Protein AF-A0A518HC96-F1 (afdb_monomer_lite)

Radius of gyration: 33.97 Å; chains: 1; bounding box: 65×67×92 Å

Organism: NCBI:txid2527974

pLDDT: mean 82.42, std 18.68, range [44.31, 98.31]

Foldseek 3Di:
DPPDLDDDPAPPVVLQVVCVVVVRNVCSVVVSPPVLRNVLRVLVVCLSVDDPVCNVVSVVVSVVSVVVVVVVVVVVVVVVVVVVVVVVVPDPPPDPPPPPPPPDDDDDDDDDDDDD

Secondary structure (DSS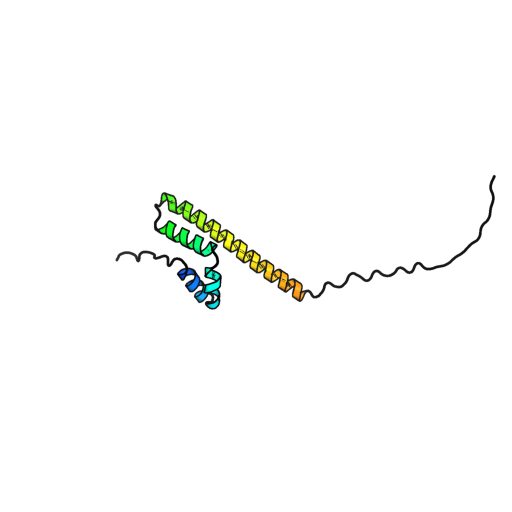P, 8-state):
----------TTHHHHHHHHHTT-GGGHHHHHT-HHHHHHHHHHHHHHHS-HHHHHHHHHHHHHHHHHHHHHHHHHHHHHHHHHHHHHT-S--PPP--------------------

Sequence (116 aa):
MSPDRYHFRGFPEYVDAAAGRVGRPDLAGPARRVEALAALS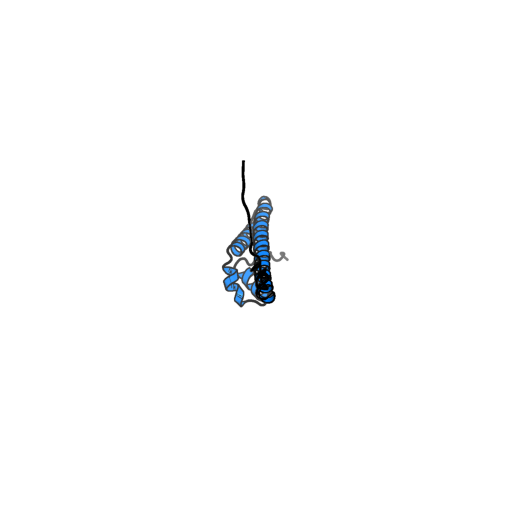NLCSQAIEADPERVASILDRAAEIRDHLRIASEAADGMLSDVFGARDAGPPAGPPKRARSDRRSKAQGPGPIEAP

Structure (mmCIF, N/CA/C/O backbone):
data_AF-A0A518HC96-F1
#
_entry.id   AF-A0A518HC96-F1
#
loop_
_atom_site.group_PDB
_atom_site.id
_atom_site.type_symbol
_atom_site.label_atom_id
_atom_site.label_alt_id
_atom_site.label_comp_id
_atom_site.label_asym_id
_atom_site.label_entity_id
_atom_site.label_seq_id
_atom_site.pdbx_PDB_ins_code
_atom_site.Cartn_x
_atom_site.Cartn_y
_atom_site.Cartn_z
_atom_site.occupancy
_atom_site.B_iso_or_equiv
_atom_site.auth_seq_id
_atom_site.auth_comp_id
_atom_site.auth_asym_id
_atom_site.auth_atom_id
_atom_site.pdbx_PDB_model_num
ATOM 1 N N . MET A 1 1 ? -25.458 -13.273 22.384 1.00 44.31 1 MET A N 1
ATOM 2 C CA . MET A 1 1 ? -24.327 -13.435 21.449 1.00 44.31 1 MET A CA 1
ATOM 3 C C . MET A 1 1 ? -23.789 -12.047 21.190 1.00 44.31 1 MET A C 1
ATOM 5 O O . MET A 1 1 ? -24.470 -11.269 20.537 1.00 44.31 1 MET A O 1
ATOM 9 N N . SER A 1 2 ? -22.664 -11.686 21.802 1.00 47.47 2 SER A N 1
ATOM 10 C CA . SER A 1 2 ? -21.994 -10.436 21.438 1.00 47.47 2 SER A CA 1
ATOM 11 C C . SER A 1 2 ? -21.463 -10.606 20.014 1.00 47.47 2 SER A C 1
ATOM 13 O O . SER A 1 2 ? -20.919 -11.675 19.734 1.00 47.47 2 SER A O 1
ATOM 15 N N . PRO A 1 3 ? -21.656 -9.636 19.106 1.00 52.66 3 PRO A N 1
ATOM 16 C CA . PRO A 1 3 ? -21.041 -9.710 17.789 1.00 52.66 3 PRO A CA 1
ATOM 17 C C . PRO A 1 3 ? -19.529 -9.814 17.984 1.00 52.66 3 PRO A C 1
ATOM 19 O O . PRO A 1 3 ? -18.976 -9.102 18.828 1.00 52.66 3 PRO A O 1
ATOM 22 N N . ASP A 1 4 ? -18.885 -10.728 17.255 1.00 60.12 4 ASP A N 1
ATOM 23 C CA . ASP A 1 4 ? -17.429 -10.847 17.246 1.00 60.12 4 ASP A CA 1
ATOM 24 C C . ASP A 1 4 ? -16.838 -9.456 17.018 1.00 60.12 4 ASP A C 1
ATOM 26 O O . ASP A 1 4 ? -17.049 -8.822 15.980 1.00 60.12 4 ASP A O 1
ATOM 30 N N . ARG A 1 5 ? -16.160 -8.941 18.045 1.00 68.56 5 ARG A N 1
ATOM 31 C CA . ARG A 1 5 ? -15.533 -7.626 17.999 1.00 68.56 5 ARG A CA 1
ATOM 32 C C . ARG A 1 5 ? -14.484 -7.684 16.893 1.00 68.56 5 ARG A C 1
ATOM 34 O O . ARG A 1 5 ? -13.558 -8.489 16.971 1.00 68.56 5 ARG A O 1
ATOM 41 N N . TYR A 1 6 ? -14.657 -6.877 15.848 1.00 71.81 6 TYR A N 1
ATOM 42 C CA . TYR A 1 6 ? -13.708 -6.812 14.740 1.00 71.81 6 TYR A CA 1
ATOM 43 C C . TYR A 1 6 ? -12.293 -6.563 15.280 1.00 71.81 6 TYR A C 1
ATOM 45 O O . TYR A 1 6 ? -12.063 -5.581 15.986 1.00 71.81 6 TYR A O 1
ATOM 53 N N . HIS A 1 7 ? -11.357 -7.460 14.956 1.00 72.38 7 HIS A N 1
ATOM 54 C CA . HIS A 1 7 ? -9.960 -7.357 15.366 1.00 72.38 7 HIS A CA 1
ATOM 55 C C . HIS A 1 7 ? -9.079 -7.098 14.146 1.00 72.38 7 HIS A C 1
ATOM 57 O O . HIS A 1 7 ? -8.802 -7.995 13.341 1.00 72.38 7 HIS A O 1
ATOM 63 N N . PHE A 1 8 ? -8.590 -5.869 14.027 1.00 78.94 8 PHE A N 1
ATOM 64 C CA . PHE A 1 8 ? -7.580 -5.532 13.037 1.00 78.94 8 PHE A CA 1
ATOM 65 C C . PHE A 1 8 ? -6.236 -6.130 13.452 1.00 78.94 8 PHE A C 1
ATOM 67 O O . PHE A 1 8 ? -5.717 -5.834 14.522 1.00 78.94 8 PHE A O 1
ATOM 74 N N . ARG A 1 9 ? -5.680 -7.012 12.613 1.00 78.88 9 ARG A N 1
ATOM 75 C CA . ARG A 1 9 ? -4.441 -7.744 12.932 1.00 78.88 9 ARG A CA 1
ATOM 76 C C . ARG A 1 9 ? -3.210 -6.843 13.061 1.00 78.88 9 ARG A C 1
ATOM 78 O O . ARG A 1 9 ? -2.256 -7.271 13.686 1.00 78.88 9 ARG A O 1
ATOM 85 N N . GLY A 1 10 ? -3.247 -5.629 12.509 1.00 85.69 10 GLY A N 1
ATOM 86 C CA . GLY A 1 10 ? -2.138 -4.686 12.594 1.00 85.69 10 GLY A CA 1
ATOM 87 C C . GLY A 1 10 ? -0.950 -5.046 11.700 1.00 85.69 10 GLY A C 1
ATOM 88 O O . GLY A 1 10 ? -1.061 -5.805 10.731 1.00 85.69 10 GLY A O 1
ATOM 89 N N . PHE A 1 11 ? 0.193 -4.456 12.027 1.00 86.88 11 PHE A N 1
ATOM 90 C CA . PHE A 1 11 ? 1.456 -4.629 11.329 1.00 86.88 11 PHE A CA 1
ATOM 91 C C . PHE A 1 11 ? 2.463 -5.297 12.277 1.00 86.88 11 PHE A C 1
ATOM 93 O O . PHE A 1 11 ? 2.592 -4.827 13.409 1.00 86.88 11 PHE A O 1
ATOM 100 N N . PRO A 1 12 ? 3.241 -6.300 11.818 1.00 89.25 12 PRO A N 1
ATOM 101 C CA . PRO A 1 12 ? 3.418 -6.746 10.427 1.00 89.25 12 PRO A CA 1
ATOM 102 C C . PRO A 1 12 ? 2.467 -7.860 9.945 1.00 89.25 12 PRO A C 1
ATOM 104 O O . PRO A 1 12 ? 2.522 -8.241 8.775 1.00 89.25 12 PRO A O 1
ATOM 107 N N . GLU A 1 13 ? 1.588 -8.386 10.793 1.00 91.94 13 GLU A N 1
ATOM 108 C CA . GLU A 1 13 ? 0.793 -9.599 10.547 1.00 91.94 13 GLU A CA 1
ATOM 109 C C . GLU A 1 13 ? -0.085 -9.499 9.293 1.00 91.94 13 GLU A C 1
ATOM 111 O O . GLU A 1 13 ? -0.293 -10.488 8.580 1.00 91.94 13 GLU A O 1
ATOM 116 N N . TYR A 1 14 ? -0.603 -8.304 8.991 1.00 91.12 14 TYR A N 1
ATOM 117 C CA . TYR A 1 14 ? -1.394 -8.082 7.783 1.00 91.12 14 TYR A CA 1
ATOM 118 C C . TYR A 1 14 ? -0.558 -8.233 6.502 1.00 91.12 14 TYR A C 1
ATOM 120 O O . TYR A 1 14 ? -1.050 -8.789 5.515 1.00 91.12 14 TYR A O 1
ATOM 128 N N . VAL A 1 15 ? 0.705 -7.790 6.523 1.00 93.56 15 VAL A N 1
ATOM 129 C CA . VAL A 1 15 ? 1.645 -7.911 5.394 1.00 93.56 15 VAL A CA 1
ATOM 130 C C . VAL A 1 15 ? 1.996 -9.374 5.150 1.00 93.56 15 VAL A C 1
ATOM 132 O O . VAL A 1 15 ? 1.981 -9.823 4.008 1.00 93.56 15 VAL A O 1
ATOM 135 N N . ASP A 1 16 ? 2.218 -10.144 6.211 1.00 93.81 16 ASP A N 1
ATOM 136 C CA . ASP A 1 16 ? 2.545 -11.570 6.112 1.00 93.81 16 ASP A CA 1
ATOM 137 C C . ASP A 1 16 ? 1.400 -12.380 5.520 1.00 93.81 16 ASP A C 1
ATOM 139 O O . ASP A 1 16 ? 1.582 -13.175 4.594 1.00 93.81 16 ASP A O 1
ATOM 143 N N . ALA A 1 17 ? 0.189 -12.136 6.022 1.00 93.38 17 ALA A N 1
ATOM 144 C CA . ALA A 1 17 ? -1.002 -12.777 5.498 1.00 93.38 17 ALA A CA 1
ATOM 145 C C . ALA A 1 17 ? -1.241 -12.383 4.031 1.00 93.38 17 ALA A C 1
ATOM 147 O O . ALA A 1 17 ? -1.659 -13.223 3.235 1.00 93.38 17 ALA A O 1
ATOM 148 N N . ALA A 1 18 ? -0.973 -11.127 3.655 1.00 93.50 18 ALA A N 1
ATOM 149 C CA . ALA A 1 18 ? -1.073 -10.679 2.269 1.00 93.50 18 ALA A CA 1
ATOM 150 C C . ALA A 1 18 ? -0.044 -11.372 1.366 1.00 93.50 18 ALA A C 1
ATOM 152 O O . ALA A 1 18 ? -0.435 -11.913 0.334 1.00 93.50 18 ALA A O 1
ATOM 153 N N . ALA A 1 19 ? 1.223 -11.433 1.782 1.00 95.38 19 ALA A N 1
ATOM 154 C CA . ALA A 1 19 ? 2.297 -12.116 1.064 1.00 95.38 19 ALA A CA 1
ATOM 155 C C . ALA A 1 19 ? 1.978 -13.604 0.832 1.00 95.38 19 ALA A C 1
ATOM 157 O O . ALA A 1 19 ? 2.155 -14.118 -0.274 1.00 95.38 19 ALA A O 1
ATOM 158 N N . GLY A 1 20 ? 1.428 -14.282 1.846 1.00 95.06 20 GLY A N 1
ATOM 159 C CA . GLY A 1 20 ? 0.946 -15.657 1.720 1.00 95.06 20 GLY A CA 1
ATOM 160 C C . GLY A 1 20 ? -0.202 -15.800 0.715 1.00 95.06 20 GLY A C 1
ATOM 161 O O . GLY A 1 20 ? -0.161 -16.685 -0.136 1.00 95.06 20 GLY A O 1
ATOM 162 N N . ARG A 1 21 ? -1.197 -14.901 0.753 1.00 95.75 21 ARG A N 1
ATOM 163 C CA . ARG A 1 21 ? -2.337 -14.920 -0.185 1.00 95.75 21 ARG A CA 1
ATOM 164 C C . ARG A 1 21 ? -1.926 -14.706 -1.641 1.00 95.75 21 ARG A C 1
ATOM 166 O O . ARG A 1 21 ? -2.535 -15.305 -2.519 1.00 95.75 21 ARG A O 1
ATOM 173 N N . VAL A 1 22 ? -0.911 -13.882 -1.900 1.00 94.81 22 VAL A N 1
ATOM 174 C CA . VAL A 1 22 ? -0.387 -13.661 -3.262 1.00 94.81 22 VAL A CA 1
ATOM 175 C C . VAL A 1 22 ? 0.640 -14.719 -3.688 1.00 94.81 22 VAL A C 1
ATOM 177 O O . VAL A 1 22 ? 1.236 -14.599 -4.754 1.00 94.81 22 VAL A O 1
ATOM 180 N N . GLY A 1 23 ? 0.876 -15.750 -2.866 1.00 96.38 23 GLY A N 1
ATOM 181 C CA . GLY A 1 23 ? 1.804 -16.840 -3.175 1.00 96.38 23 GLY A CA 1
ATOM 182 C C . GLY A 1 23 ? 3.283 -16.445 -3.127 1.00 96.38 23 GLY A C 1
ATOM 183 O O . GLY A 1 23 ? 4.118 -17.154 -3.681 1.00 96.38 23 GLY A O 1
ATOM 184 N N . ARG A 1 24 ? 3.618 -15.324 -2.475 1.00 96.44 24 ARG A N 1
ATOM 185 C CA . ARG A 1 24 ? 4.984 -14.783 -2.364 1.00 96.44 24 ARG A CA 1
ATOM 186 C C . ARG A 1 24 ? 5.395 -14.527 -0.909 1.00 96.44 24 ARG A C 1
ATOM 188 O O . ARG A 1 24 ? 5.749 -13.398 -0.562 1.00 96.44 24 ARG A O 1
ATOM 195 N N . PRO A 1 25 ? 5.347 -15.540 -0.022 1.00 94.75 25 PRO A N 1
ATOM 196 C CA . PRO A 1 25 ? 5.720 -15.368 1.384 1.00 94.75 25 PRO A CA 1
ATOM 197 C C . PRO A 1 25 ? 7.187 -14.934 1.563 1.00 94.75 25 PRO A C 1
ATOM 199 O O . PRO A 1 25 ? 7.509 -14.258 2.536 1.00 94.75 25 PRO A O 1
ATOM 202 N N . ASP A 1 26 ? 8.060 -15.251 0.602 1.00 95.69 26 ASP A N 1
ATOM 203 C CA . ASP A 1 26 ? 9.455 -14.797 0.530 1.00 95.69 26 ASP A CA 1
ATOM 204 C C . ASP A 1 26 ? 9.586 -13.264 0.503 1.00 95.69 26 ASP A C 1
ATOM 206 O O . ASP A 1 26 ? 10.555 -12.704 1.018 1.00 95.69 26 ASP A O 1
ATOM 210 N N . LEU A 1 27 ? 8.582 -12.573 -0.044 1.00 95.38 27 LEU A N 1
ATOM 211 C CA . LEU A 1 27 ? 8.564 -11.117 -0.149 1.00 95.38 27 LEU A CA 1
ATOM 212 C C . LEU A 1 27 ? 8.020 -10.413 1.098 1.00 95.38 27 LEU A C 1
ATOM 214 O O . LEU A 1 27 ? 8.096 -9.185 1.169 1.00 95.38 27 LEU A O 1
ATOM 218 N N . ALA A 1 28 ? 7.527 -11.148 2.100 1.00 94.44 28 ALA A N 1
ATOM 219 C CA . ALA A 1 28 ? 6.998 -10.552 3.324 1.00 94.44 28 ALA A CA 1
ATOM 220 C C . ALA A 1 28 ? 8.053 -9.689 4.037 1.00 94.44 28 ALA A C 1
ATOM 222 O O . ALA A 1 28 ? 7.786 -8.545 4.391 1.00 94.44 28 ALA A O 1
ATOM 223 N N . GLY A 1 29 ? 9.284 -10.194 4.180 1.00 94.62 29 GLY A N 1
ATOM 224 C CA . GLY A 1 29 ? 10.380 -9.467 4.830 1.00 94.62 29 GLY A CA 1
ATOM 225 C C . GLY A 1 29 ? 10.678 -8.107 4.180 1.00 94.62 29 GLY A C 1
ATOM 226 O O . GLY A 1 29 ? 10.673 -7.092 4.877 1.00 94.62 29 GLY A O 1
ATOM 227 N N . PRO A 1 30 ? 10.919 -8.050 2.857 1.00 94.00 30 PRO A N 1
ATOM 228 C CA . PRO A 1 30 ? 11.023 -6.792 2.123 1.00 94.00 30 PRO A CA 1
ATOM 229 C C . PRO A 1 30 ? 9.789 -5.892 2.239 1.00 94.00 30 PRO A C 1
ATOM 231 O O . PRO A 1 30 ? 9.949 -4.706 2.512 1.00 94.00 30 PRO A O 1
ATOM 234 N N . ALA A 1 31 ? 8.577 -6.436 2.097 1.00 93.19 31 ALA A N 1
ATOM 235 C CA . ALA A 1 31 ? 7.344 -5.654 2.171 1.00 93.19 31 ALA A CA 1
ATOM 236 C C . ALA A 1 31 ? 7.144 -4.997 3.548 1.00 93.19 31 ALA A C 1
ATOM 238 O O . ALA A 1 31 ? 6.709 -3.851 3.624 1.00 93.19 31 ALA A O 1
ATOM 239 N N . ARG A 1 32 ? 7.549 -5.657 4.642 1.00 94.12 32 ARG A N 1
ATOM 240 C CA . ARG A 1 32 ? 7.544 -5.063 5.993 1.00 94.12 32 ARG A CA 1
ATOM 241 C C . ARG A 1 32 ? 8.438 -3.821 6.106 1.00 94.12 32 ARG A C 1
ATOM 243 O O . ARG A 1 32 ? 8.232 -2.999 6.986 1.00 94.12 32 ARG A O 1
ATOM 250 N N . ARG A 1 33 ? 9.440 -3.647 5.244 1.00 95.00 33 ARG A N 1
ATOM 251 C CA . ARG A 1 33 ? 10.302 -2.453 5.288 1.00 95.00 33 ARG A CA 1
ATOM 252 C C . ARG A 1 33 ? 9.677 -1.229 4.617 1.00 95.00 33 ARG A C 1
ATOM 254 O O . ARG A 1 33 ? 10.267 -0.157 4.662 1.00 95.00 33 ARG A O 1
ATOM 261 N N . VAL A 1 34 ? 8.504 -1.367 4.001 1.00 94.62 34 VAL A N 1
ATOM 262 C CA . VAL A 1 34 ? 7.787 -0.244 3.396 1.00 94.62 34 VAL A CA 1
ATOM 263 C C . VAL A 1 34 ? 7.087 0.550 4.498 1.00 94.62 34 VAL A C 1
ATOM 265 O O . VAL A 1 34 ? 6.019 0.170 4.974 1.00 94.62 34 VAL A O 1
ATOM 268 N N . GLU A 1 35 ? 7.680 1.678 4.891 1.00 94.94 35 GLU A N 1
ATOM 269 C CA . GLU A 1 35 ? 7.195 2.533 5.987 1.00 94.94 35 GLU A CA 1
ATOM 270 C C . GLU A 1 35 ? 5.736 2.972 5.811 1.00 94.94 35 GLU A C 1
ATOM 272 O O . GLU A 1 35 ? 4.972 3.012 6.774 1.00 94.94 35 GLU A O 1
ATOM 277 N N . ALA A 1 36 ? 5.315 3.228 4.570 1.00 95.38 36 ALA A N 1
ATOM 278 C CA . ALA A 1 36 ? 3.938 3.593 4.255 1.00 95.38 36 ALA A CA 1
ATOM 279 C C . ALA A 1 36 ? 2.918 2.513 4.674 1.00 95.38 36 ALA A C 1
ATOM 281 O O . ALA A 1 36 ? 1.813 2.856 5.088 1.00 95.38 36 ALA A O 1
ATOM 282 N N . LEU A 1 37 ? 3.278 1.221 4.643 1.00 94.88 37 LEU A N 1
ATOM 283 C CA . LEU A 1 37 ? 2.397 0.145 5.120 1.00 94.88 37 LEU A CA 1
ATOM 284 C C . LEU A 1 37 ? 2.267 0.149 6.647 1.00 94.88 37 LEU A C 1
ATOM 286 O O . LEU A 1 37 ? 1.170 -0.054 7.167 1.00 94.88 37 LEU A O 1
ATOM 290 N N . ALA A 1 38 ? 3.359 0.420 7.366 1.00 93.88 38 ALA A N 1
ATOM 291 C CA . ALA A 1 38 ? 3.320 0.574 8.818 1.00 93.88 38 ALA A CA 1
ATOM 292 C C . ALA A 1 38 ? 2.488 1.805 9.222 1.00 93.88 38 ALA A C 1
ATOM 294 O O . ALA A 1 38 ? 1.635 1.715 10.104 1.00 93.88 38 ALA A O 1
ATOM 295 N N . ALA A 1 39 ? 2.664 2.935 8.528 1.00 95.81 39 ALA A N 1
ATOM 296 C CA . ALA A 1 39 ? 1.881 4.149 8.750 1.00 95.81 39 ALA A CA 1
ATOM 297 C C . ALA A 1 39 ? 0.382 3.929 8.488 1.00 95.81 39 ALA A C 1
ATOM 299 O O . ALA A 1 39 ? -0.447 4.311 9.315 1.00 95.81 39 ALA A O 1
ATOM 300 N N . LEU A 1 40 ? 0.034 3.258 7.385 1.00 96.00 40 LEU A N 1
ATOM 301 C CA . LEU A 1 40 ? -1.348 2.905 7.067 1.00 96.00 40 LEU A CA 1
ATOM 302 C C . LEU A 1 40 ? -1.963 2.016 8.154 1.00 96.00 40 LEU A C 1
ATOM 304 O O . LEU A 1 40 ? -3.057 2.299 8.634 1.00 96.00 40 LEU A O 1
ATOM 308 N N . SER A 1 41 ? -1.238 0.984 8.594 1.00 94.75 41 SER A N 1
ATOM 309 C CA . SER A 1 41 ? -1.691 0.116 9.682 1.00 94.75 41 SER A CA 1
ATOM 310 C C . SER A 1 41 ? -1.930 0.896 10.975 1.00 94.75 41 SER A C 1
ATOM 312 O O . SER A 1 41 ? -2.936 0.675 11.644 1.00 94.75 41 SER A O 1
ATOM 314 N N . ASN A 1 42 ? -1.044 1.829 11.325 1.00 94.88 42 ASN A N 1
ATOM 315 C CA . ASN A 1 42 ? -1.206 2.649 12.523 1.00 94.88 42 ASN A CA 1
ATOM 316 C C . ASN A 1 42 ? -2.454 3.538 12.449 1.00 94.88 42 ASN A C 1
ATOM 318 O O . ASN A 1 42 ? -3.168 3.649 13.443 1.00 94.88 42 ASN A O 1
ATOM 322 N N . LEU A 1 43 ? -2.749 4.135 11.290 1.00 96.12 43 LEU A N 1
ATOM 323 C CA . LEU A 1 43 ? -3.977 4.914 11.096 1.00 96.12 43 LEU A CA 1
ATOM 324 C C . LEU A 1 43 ? -5.225 4.032 11.194 1.00 96.12 43 LEU A C 1
ATOM 326 O O . LEU A 1 43 ? -6.195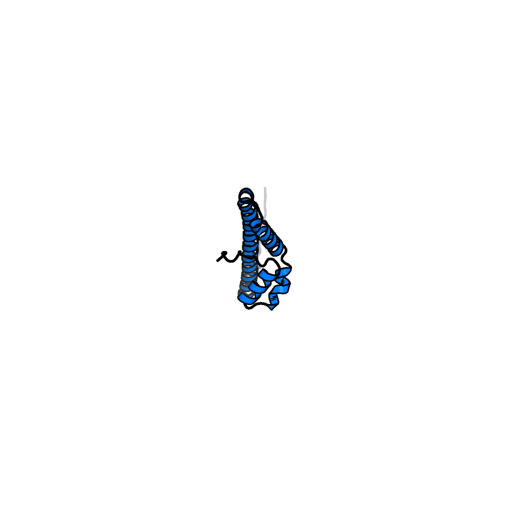 4.425 11.833 1.00 96.12 43 LEU A O 1
ATOM 330 N N . CYS A 1 44 ? -5.198 2.821 10.633 1.00 94.94 44 CYS A N 1
ATOM 331 C CA . CYS A 1 44 ? -6.305 1.876 10.777 1.00 94.94 44 CYS A CA 1
ATOM 332 C C . CYS A 1 44 ? -6.543 1.488 12.244 1.00 94.94 44 CYS A C 1
ATOM 334 O O . CYS A 1 44 ? -7.691 1.473 12.680 1.00 94.94 44 CYS A O 1
ATOM 336 N N . SER A 1 45 ? -5.484 1.237 13.020 1.00 93.06 45 SER A N 1
ATOM 337 C CA . SER A 1 45 ? -5.605 0.994 14.464 1.00 93.06 45 SER A CA 1
ATOM 338 C C . SER A 1 45 ? -6.161 2.213 15.206 1.00 93.06 45 SER A C 1
ATOM 340 O O . SER A 1 45 ? -7.034 2.065 16.054 1.00 93.06 45 SER A O 1
ATOM 342 N N . GLN A 1 46 ? -5.712 3.425 14.862 1.00 93.75 46 GLN A N 1
ATOM 343 C CA . GLN A 1 46 ? -6.243 4.659 15.454 1.00 93.75 46 GLN A CA 1
ATOM 344 C C . GLN A 1 46 ? -7.725 4.857 15.135 1.00 93.75 46 GLN A C 1
ATOM 346 O O . GLN A 1 46 ? -8.477 5.249 16.016 1.00 93.75 46 GLN A O 1
ATOM 351 N N . ALA A 1 47 ? -8.162 4.564 13.909 1.00 95.12 47 ALA A N 1
ATOM 352 C CA . ALA A 1 47 ? -9.558 4.707 13.506 1.00 95.12 47 ALA A CA 1
ATOM 353 C C . ALA A 1 47 ? -10.504 3.782 14.292 1.00 95.12 47 ALA A C 1
ATOM 355 O O . ALA A 1 47 ? -11.654 4.144 14.509 1.00 95.12 47 ALA A O 1
ATOM 356 N N . ILE A 1 48 ? -10.033 2.609 14.727 1.00 93.50 48 ILE A N 1
ATOM 357 C CA . ILE A 1 48 ? -10.834 1.654 15.515 1.00 93.50 48 ILE A CA 1
ATOM 358 C C . ILE A 1 48 ? -11.090 2.166 16.935 1.00 93.50 48 ILE A C 1
ATOM 360 O O . ILE A 1 48 ? -12.166 1.932 17.481 1.00 93.50 48 ILE A O 1
ATOM 364 N N . GLU A 1 49 ? -10.115 2.864 17.516 1.00 91.94 49 GLU A N 1
ATOM 365 C CA . GLU A 1 49 ? -10.169 3.364 18.896 1.00 91.94 49 GLU A CA 1
ATOM 366 C C . GLU A 1 49 ? -10.615 4.836 18.988 1.00 91.94 49 GLU A C 1
ATOM 368 O O . GLU A 1 49 ? -10.782 5.367 20.084 1.00 91.94 49 GLU A O 1
ATOM 373 N N . ALA A 1 50 ? -10.767 5.524 17.855 1.00 92.69 50 ALA A N 1
ATOM 374 C CA . ALA A 1 50 ? -11.095 6.943 17.814 1.00 92.69 50 ALA A CA 1
ATOM 375 C C . ALA A 1 50 ? -12.583 7.223 18.053 1.00 92.69 50 ALA A C 1
ATOM 377 O O . ALA A 1 50 ? -13.464 6.453 17.669 1.00 92.69 50 ALA A O 1
ATOM 378 N N . ASP A 1 51 ? -12.858 8.409 18.600 1.00 94.12 51 ASP A N 1
ATOM 379 C CA . ASP A 1 51 ? -14.212 8.952 18.666 1.00 94.12 51 ASP A CA 1
ATOM 380 C C . ASP A 1 51 ? -14.803 9.119 17.253 1.00 94.12 51 ASP A C 1
ATOM 382 O O . ASP A 1 51 ? -14.069 9.503 16.333 1.00 94.12 51 ASP A O 1
ATOM 386 N N . PRO A 1 52 ? -16.124 8.922 17.061 1.00 93.75 52 PRO A N 1
ATOM 387 C CA . PRO A 1 52 ? -16.763 8.980 15.742 1.00 93.75 52 PRO A CA 1
ATOM 388 C C . PRO A 1 52 ? -16.463 10.253 14.939 1.00 93.75 52 PRO A C 1
ATOM 390 O O . PRO A 1 52 ? -16.304 10.193 13.722 1.00 93.75 52 PRO A O 1
ATOM 393 N N . GLU A 1 53 ? -16.323 11.394 15.615 1.00 95.12 53 GLU A N 1
ATOM 394 C CA . GLU A 1 53 ? -16.008 12.689 14.996 1.00 95.12 53 GLU A CA 1
ATOM 395 C C . GLU A 1 53 ? -14.607 12.731 14.362 1.00 95.12 53 GLU A C 1
ATOM 397 O O . GLU A 1 53 ? -14.353 13.504 13.439 1.00 95.12 53 GLU A O 1
ATOM 402 N N . ARG A 1 54 ? -13.684 11.885 14.834 1.00 95.12 54 ARG A N 1
ATOM 403 C CA . ARG A 1 54 ? -12.292 11.822 14.369 1.00 95.12 54 ARG A CA 1
ATOM 404 C C . ARG A 1 54 ? -12.043 10.701 13.365 1.00 95.12 54 ARG A C 1
ATOM 406 O O . ARG A 1 54 ? -11.068 10.777 12.623 1.00 95.12 54 ARG A O 1
ATOM 413 N N . VAL A 1 55 ? -12.906 9.685 13.311 1.00 97.00 55 VAL A N 1
ATOM 414 C CA . VAL A 1 55 ? -12.734 8.526 12.417 1.00 97.00 55 VAL A CA 1
ATOM 415 C C . VAL A 1 55 ? -12.614 8.961 10.956 1.00 97.00 55 VAL A C 1
ATOM 417 O O . VAL A 1 55 ? -11.717 8.491 10.261 1.00 97.00 55 VAL A O 1
ATOM 420 N N . ALA A 1 56 ? -13.466 9.886 10.503 1.00 96.88 56 ALA A N 1
ATOM 421 C CA . ALA A 1 56 ? -13.469 10.342 9.112 1.00 96.88 56 ALA A CA 1
ATOM 422 C C . ALA A 1 56 ? -12.107 10.918 8.686 1.00 96.88 56 ALA A C 1
ATOM 4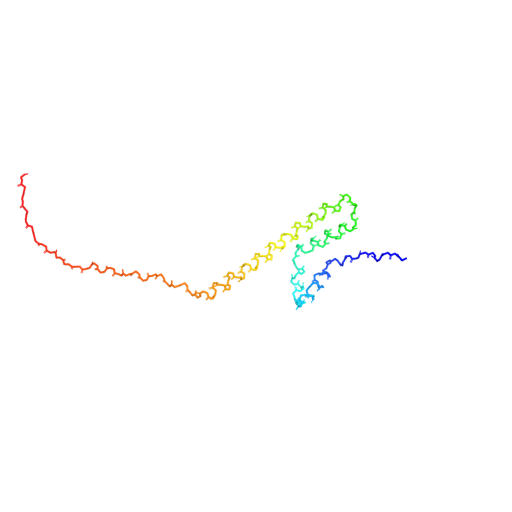24 O O . ALA A 1 56 ? -11.528 10.457 7.708 1.00 96.88 56 ALA A O 1
ATOM 425 N N . SER A 1 57 ? -11.536 11.833 9.476 1.00 97.38 57 SER A N 1
ATOM 426 C CA . SER A 1 57 ? -10.247 12.457 9.141 1.00 97.38 57 SER A CA 1
ATOM 427 C C . SER A 1 57 ? -9.068 11.480 9.199 1.00 97.38 57 SER A C 1
ATOM 429 O O . SER A 1 57 ? -8.130 11.590 8.407 1.00 97.38 57 SER A O 1
ATOM 431 N N . ILE A 1 58 ? -9.110 10.486 10.094 1.00 97.88 58 ILE A N 1
ATOM 432 C CA . ILE A 1 58 ? -8.100 9.418 10.148 1.00 97.88 58 ILE A CA 1
ATOM 433 C C . ILE A 1 58 ? -8.183 8.538 8.894 1.00 97.88 58 ILE A C 1
ATOM 435 O O . ILE A 1 58 ? -7.151 8.191 8.314 1.00 97.88 58 ILE A O 1
ATOM 439 N N . LEU A 1 59 ? -9.398 8.188 8.460 1.00 97.56 59 LEU A N 1
ATOM 440 C CA . LEU A 1 59 ? -9.613 7.385 7.258 1.00 97.56 59 LEU A CA 1
ATOM 441 C C . LEU A 1 59 ? -9.250 8.141 5.977 1.00 97.56 59 LEU A C 1
ATOM 443 O O . LEU A 1 59 ? -8.675 7.527 5.080 1.00 97.56 59 LEU A O 1
ATOM 447 N N . ASP A 1 60 ? -9.491 9.450 5.910 1.00 98.25 60 ASP A N 1
ATOM 448 C CA . ASP A 1 60 ? -9.040 10.284 4.790 1.00 98.25 60 ASP A CA 1
ATOM 449 C C . ASP A 1 60 ? -7.512 10.244 4.673 1.00 98.25 60 ASP A C 1
ATOM 451 O O . ASP A 1 60 ? -6.964 9.962 3.606 1.00 98.25 60 ASP A O 1
ATOM 455 N N . ARG A 1 61 ? -6.798 10.389 5.797 1.00 98.06 61 ARG A N 1
ATOM 456 C CA . ARG A 1 61 ? -5.333 10.291 5.804 1.00 98.06 61 ARG A CA 1
ATOM 457 C C . ARG A 1 61 ? -4.834 8.893 5.426 1.00 98.06 61 ARG A C 1
ATOM 459 O O . ARG A 1 61 ? -3.809 8.759 4.758 1.00 98.06 61 ARG A O 1
ATOM 466 N N . ALA A 1 62 ? -5.546 7.844 5.833 1.00 97.88 62 ALA A N 1
ATOM 467 C CA . ALA A 1 62 ? -5.250 6.475 5.418 1.00 97.88 62 ALA A CA 1
ATOM 468 C C . ALA A 1 62 ? -5.465 6.283 3.903 1.00 97.88 62 ALA A C 1
ATOM 470 O O . ALA A 1 62 ? -4.657 5.623 3.244 1.00 97.88 62 ALA A O 1
ATOM 471 N N . ALA A 1 63 ? -6.513 6.888 3.337 1.00 98.19 63 ALA A N 1
ATOM 472 C CA . ALA A 1 63 ? -6.794 6.855 1.906 1.00 98.19 63 ALA A CA 1
ATOM 473 C C . ALA A 1 63 ? -5.699 7.558 1.091 1.00 98.19 63 ALA A C 1
ATOM 475 O O . ALA A 1 63 ? -5.248 6.999 0.095 1.00 98.19 63 ALA A O 1
ATOM 476 N N . GLU A 1 64 ? -5.187 8.699 1.556 1.00 98.31 64 GLU A N 1
ATOM 477 C CA . GLU A 1 64 ? -4.049 9.379 0.919 1.00 98.31 64 GLU A CA 1
ATOM 478 C C . GLU A 1 64 ? -2.807 8.474 0.837 1.00 98.31 64 GLU A C 1
ATOM 480 O O . GLU A 1 64 ? -2.174 8.365 -0.213 1.00 98.31 64 GLU A O 1
ATOM 485 N N . ILE A 1 65 ? -2.470 7.764 1.923 1.00 98.12 65 ILE A N 1
ATOM 486 C CA . ILE A 1 65 ? -1.336 6.822 1.922 1.00 98.12 65 ILE A CA 1
ATOM 487 C C . ILE A 1 65 ? -1.578 5.674 0.938 1.00 98.12 65 ILE A C 1
ATOM 489 O O . ILE A 1 65 ? -0.666 5.283 0.205 1.00 98.12 65 ILE A O 1
ATOM 493 N N . ARG A 1 66 ? -2.800 5.131 0.900 1.00 97.69 66 ARG A N 1
ATOM 494 C CA . ARG A 1 66 ? -3.174 4.097 -0.072 1.00 97.69 66 ARG A CA 1
ATOM 495 C C . ARG A 1 66 ? -2.992 4.600 -1.505 1.00 97.69 66 ARG A C 1
ATOM 497 O O . ARG A 1 66 ? -2.469 3.861 -2.336 1.00 97.69 66 ARG A O 1
ATOM 504 N N . ASP A 1 67 ? -3.396 5.829 -1.793 1.00 98.19 67 ASP A N 1
ATOM 505 C CA . ASP A 1 67 ? -3.305 6.393 -3.137 1.00 98.19 67 ASP A CA 1
ATOM 506 C C . ASP A 1 67 ? -1.838 6.629 -3.543 1.00 98.19 67 ASP A C 1
ATOM 508 O O . ASP A 1 67 ? -1.455 6.287 -4.661 1.00 98.19 67 ASP A O 1
ATOM 512 N N . HIS A 1 68 ? -0.969 7.062 -2.621 1.00 97.69 68 HIS A N 1
ATOM 513 C CA . HIS A 1 68 ? 0.481 7.103 -2.862 1.00 97.69 68 HIS A CA 1
ATOM 514 C C . HIS A 1 68 ? 1.069 5.721 -3.183 1.00 97.69 68 HIS A C 1
ATOM 516 O O . HIS A 1 68 ? 1.859 5.587 -4.118 1.00 97.69 68 HIS A O 1
ATOM 522 N N . LEU A 1 69 ? 0.680 4.683 -2.434 1.00 96.69 69 LEU A N 1
ATOM 523 C CA . LEU A 1 69 ? 1.125 3.307 -2.684 1.00 96.69 69 LEU A CA 1
ATOM 524 C C . LEU A 1 69 ? 0.658 2.798 -4.051 1.00 96.69 69 LEU A C 1
ATOM 526 O O . LEU A 1 69 ? 1.417 2.125 -4.748 1.00 96.69 69 LEU A O 1
ATOM 530 N N . ARG A 1 70 ? -0.568 3.144 -4.454 1.00 97.88 70 ARG A N 1
ATOM 531 C CA . ARG A 1 70 ? -1.099 2.812 -5.777 1.00 97.88 70 ARG A CA 1
ATOM 532 C C . ARG A 1 70 ? -0.273 3.462 -6.885 1.00 97.88 70 ARG A C 1
ATOM 534 O O . ARG A 1 70 ? 0.160 2.757 -7.790 1.00 97.88 70 ARG A O 1
ATOM 541 N N . ILE A 1 71 ? -0.011 4.766 -6.784 1.00 97.81 71 ILE A N 1
ATOM 542 C CA . ILE A 1 71 ? 0.815 5.494 -7.757 1.00 97.81 71 ILE A CA 1
ATOM 543 C C . ILE A 1 71 ? 2.217 4.874 -7.841 1.00 97.81 71 ILE A C 1
ATOM 545 O O . ILE A 1 71 ? 2.738 4.675 -8.934 1.00 97.81 71 ILE A O 1
ATOM 549 N N . ALA A 1 72 ? 2.819 4.518 -6.701 1.00 97.12 72 ALA A N 1
ATOM 550 C CA . ALA A 1 72 ? 4.134 3.882 -6.669 1.00 97.12 72 ALA A CA 1
ATOM 551 C C . ALA A 1 72 ? 4.140 2.506 -7.361 1.00 97.12 72 ALA A C 1
ATOM 553 O O . ALA A 1 72 ? 5.092 2.190 -8.073 1.00 97.12 72 ALA A O 1
ATOM 554 N N . SER A 1 73 ? 3.082 1.708 -7.182 1.00 95.88 73 SER A N 1
ATOM 555 C CA . SER A 1 73 ? 2.919 0.426 -7.877 1.00 95.88 73 SER A CA 1
ATOM 556 C C . SER A 1 73 ? 2.785 0.618 -9.387 1.00 95.88 73 SER A C 1
ATOM 558 O O . SER A 1 73 ? 3.510 -0.023 -10.140 1.00 95.88 73 SER A O 1
ATOM 560 N N . GLU A 1 74 ? 1.918 1.534 -9.831 1.00 97.81 74 GLU A N 1
ATOM 561 C CA . GLU A 1 74 ? 1.726 1.837 -11.258 1.00 97.81 74 GLU A CA 1
ATOM 562 C C . GLU A 1 74 ? 3.030 2.345 -11.902 1.00 97.81 74 GLU A C 1
ATOM 564 O O . GLU A 1 74 ? 3.385 1.938 -13.008 1.00 97.81 74 GLU A O 1
ATOM 569 N N . ALA A 1 75 ? 3.797 3.175 -11.187 1.00 97.81 75 ALA A N 1
ATOM 570 C CA . ALA A 1 75 ? 5.107 3.631 -11.642 1.00 97.81 75 ALA A CA 1
ATOM 571 C C . ALA A 1 75 ? 6.122 2.480 -11.759 1.00 97.81 75 ALA A C 1
ATOM 573 O O . ALA A 1 75 ? 6.867 2.426 -12.736 1.00 97.81 75 ALA A O 1
ATOM 574 N N . ALA A 1 76 ? 6.150 1.553 -10.795 1.00 97.12 76 ALA A N 1
ATOM 575 C CA . ALA A 1 76 ? 7.032 0.388 -10.843 1.00 97.12 76 ALA A CA 1
ATOM 576 C C . ALA A 1 76 ? 6.716 -0.518 -12.046 1.00 97.12 76 ALA A C 1
ATOM 578 O O . ALA A 1 76 ? 7.634 -0.936 -12.754 1.00 97.12 76 ALA A O 1
ATOM 579 N N . ASP A 1 77 ? 5.433 -0.763 -12.317 1.00 97.19 77 ASP A N 1
ATOM 580 C CA . ASP A 1 77 ? 4.994 -1.547 -13.474 1.00 97.19 77 ASP A CA 1
ATOM 581 C C . ASP A 1 77 ? 5.375 -0.861 -14.795 1.00 97.19 77 ASP A C 1
ATOM 583 O O . ASP A 1 77 ? 5.901 -1.511 -15.703 1.00 97.19 77 ASP A O 1
ATOM 587 N N . GLY A 1 78 ? 5.195 0.462 -14.884 1.00 97.69 78 GLY A N 1
ATOM 588 C CA . GLY A 1 78 ? 5.622 1.260 -16.036 1.00 97.69 78 GLY A CA 1
ATOM 589 C C . GLY A 1 78 ? 7.130 1.170 -16.292 1.00 97.69 78 GLY A C 1
ATOM 590 O O . GLY A 1 78 ? 7.546 0.878 -17.411 1.00 97.69 78 GLY A O 1
ATOM 591 N N . MET A 1 79 ? 7.953 1.316 -15.246 1.00 96.69 79 MET A N 1
ATOM 592 C CA . MET A 1 79 ? 9.414 1.185 -15.354 1.00 96.69 79 MET A CA 1
ATOM 593 C C . MET A 1 79 ? 9.836 -0.191 -15.878 1.00 96.69 79 MET A C 1
ATOM 595 O O . MET A 1 79 ? 10.728 -0.288 -16.722 1.00 96.69 79 MET A O 1
ATOM 599 N N . LEU A 1 80 ? 9.208 -1.264 -15.388 1.00 95.50 80 LEU A N 1
ATOM 600 C CA . LEU A 1 80 ? 9.497 -2.619 -15.857 1.00 95.50 80 LEU A CA 1
ATOM 601 C C . LEU A 1 80 ? 9.082 -2.796 -17.321 1.00 95.50 80 LEU A C 1
ATOM 603 O O . LEU A 1 80 ? 9.869 -3.311 -18.114 1.00 95.50 80 LEU A O 1
ATOM 607 N N . SER A 1 81 ? 7.886 -2.331 -17.689 1.00 95.00 81 SER A N 1
ATOM 608 C CA . SER A 1 81 ? 7.378 -2.389 -19.063 1.00 95.00 81 SER A CA 1
ATOM 609 C C . SER A 1 81 ? 8.295 -1.662 -20.051 1.00 95.00 81 SER A C 1
ATOM 611 O O . SER A 1 81 ? 8.630 -2.223 -21.095 1.00 95.00 81 SER A O 1
ATOM 613 N N . ASP A 1 82 ? 8.754 -0.455 -19.715 1.00 93.75 82 ASP A N 1
ATOM 614 C CA . ASP A 1 82 ? 9.654 0.333 -20.563 1.00 93.75 82 ASP A CA 1
ATOM 615 C C . ASP A 1 82 ? 10.992 -0.382 -20.791 1.00 93.75 82 ASP A C 1
ATOM 617 O O . ASP A 1 82 ? 11.487 -0.457 -21.919 1.00 93.75 82 ASP A O 1
ATOM 621 N N . VAL A 1 83 ? 11.568 -0.963 -19.731 1.00 94.06 83 VAL A N 1
ATOM 622 C CA . VAL A 1 83 ? 12.829 -1.711 -19.821 1.00 94.06 83 VAL A CA 1
ATOM 623 C C . VAL A 1 83 ? 12.664 -2.984 -20.652 1.00 94.06 83 VAL A C 1
ATOM 625 O O . VAL A 1 83 ? 13.544 -3.286 -21.459 1.00 94.06 83 VAL A O 1
ATOM 628 N N . PHE A 1 84 ? 11.559 -3.722 -20.497 1.00 89.25 84 PHE A N 1
ATOM 629 C CA . PHE A 1 84 ? 11.283 -4.900 -21.326 1.00 89.25 84 PHE A CA 1
ATOM 630 C C . PHE A 1 84 ? 11.092 -4.519 -22.798 1.00 89.25 84 PHE A C 1
ATOM 632 O O . PHE A 1 84 ? 11.761 -5.088 -23.660 1.00 89.25 84 PHE A O 1
ATOM 639 N N . GLY A 1 85 ? 10.287 -3.492 -23.081 1.00 88.75 85 GLY A N 1
ATOM 640 C CA . GLY A 1 85 ? 10.061 -3.007 -24.442 1.00 88.75 85 GLY A CA 1
ATOM 641 C C . GLY A 1 85 ? 11.344 -2.536 -25.132 1.00 88.75 85 GLY A C 1
ATOM 642 O O . GLY A 1 85 ? 11.586 -2.876 -26.290 1.00 88.75 85 GLY A O 1
ATOM 643 N N . ALA A 1 86 ? 12.219 -1.818 -24.420 1.00 86.88 86 ALA A N 1
ATOM 644 C CA . ALA A 1 86 ? 13.515 -1.393 -24.950 1.00 86.88 86 ALA A CA 1
ATOM 645 C C . ALA A 1 86 ? 14.455 -2.574 -25.250 1.00 86.88 86 ALA A C 1
ATOM 647 O O . ALA A 1 86 ? 15.253 -2.511 -26.186 1.00 86.88 86 ALA A O 1
ATOM 648 N N . ARG A 1 87 ? 14.366 -3.656 -24.468 1.00 79.50 87 ARG A N 1
ATOM 649 C CA . ARG A 1 87 ? 15.165 -4.869 -24.674 1.00 79.50 87 ARG A CA 1
ATOM 650 C C . ARG A 1 87 ? 14.742 -5.618 -25.939 1.00 79.50 87 ARG A C 1
ATOM 652 O O . ARG A 1 87 ? 15.607 -6.092 -26.674 1.00 79.50 87 ARG A O 1
ATOM 659 N N . ASP A 1 88 ? 13.438 -5.671 -26.195 1.00 73.12 88 ASP A N 1
ATOM 660 C CA . ASP A 1 88 ? 12.849 -6.383 -27.334 1.00 73.12 88 ASP A CA 1
ATOM 661 C C . ASP A 1 88 ? 12.925 -5.586 -28.645 1.00 73.12 88 ASP A C 1
ATOM 663 O O . ASP A 1 88 ? 12.993 -6.173 -29.725 1.00 73.12 88 ASP A O 1
ATOM 667 N N . ALA A 1 89 ? 12.989 -4.253 -28.571 1.00 71.81 89 ALA A N 1
ATOM 668 C CA . ALA A 1 89 ? 13.135 -3.383 -29.741 1.00 71.81 89 ALA A CA 1
ATOM 669 C C . ALA A 1 89 ? 14.483 -3.546 -30.479 1.00 71.81 89 ALA A C 1
ATOM 671 O O . ALA A 1 89 ? 14.630 -3.065 -31.606 1.00 71.81 89 ALA A O 1
ATOM 672 N N . GLY A 1 90 ? 15.462 -4.235 -29.876 1.00 61.09 90 GLY A N 1
ATOM 673 C CA . GLY A 1 90 ? 16.819 -4.352 -30.407 1.00 61.09 90 GLY A CA 1
ATOM 674 C C . GLY A 1 90 ? 17.566 -3.008 -30.416 1.00 61.09 90 GLY A C 1
ATOM 675 O O . GLY A 1 90 ? 17.001 -1.965 -30.081 1.00 61.09 90 GLY A O 1
ATOM 676 N N . PRO A 1 91 ? 18.869 -2.989 -30.760 1.00 63.53 91 PRO A N 1
ATOM 677 C CA . PRO A 1 91 ? 19.599 -1.733 -30.872 1.00 63.53 91 PRO A CA 1
ATOM 678 C C . PRO A 1 91 ? 18.904 -0.831 -31.902 1.00 63.53 91 PRO A C 1
ATOM 680 O O . PRO A 1 91 ? 18.472 -1.339 -32.942 1.00 63.53 91 PRO A O 1
ATOM 683 N N . PRO A 1 92 ? 18.812 0.492 -31.653 1.00 60.56 92 PRO A N 1
ATOM 684 C CA . PRO A 1 92 ? 18.222 1.404 -32.619 1.00 60.56 92 PRO A CA 1
ATOM 685 C C . PRO A 1 92 ? 18.912 1.185 -33.962 1.00 60.56 92 PRO A C 1
ATOM 687 O O . PRO A 1 92 ? 20.147 1.175 -34.026 1.00 60.56 92 PRO A O 1
ATOM 690 N N . ALA A 1 93 ? 18.118 0.965 -35.017 1.00 61.03 93 ALA A N 1
ATOM 691 C CA . ALA A 1 93 ? 18.627 0.898 -36.377 1.00 61.03 93 ALA A CA 1
ATOM 692 C C . ALA A 1 93 ? 19.547 2.109 -36.565 1.00 61.03 93 ALA A C 1
ATOM 694 O O . ALA A 1 93 ? 19.108 3.251 -36.410 1.00 61.03 93 ALA A O 1
ATOM 695 N N . GLY A 1 94 ? 20.845 1.839 -36.754 1.00 55.53 94 GLY A N 1
ATOM 696 C CA . GLY A 1 94 ? 21.877 2.870 -36.736 1.00 55.53 94 GLY A CA 1
ATOM 697 C C . GLY A 1 94 ? 21.509 4.038 -37.653 1.00 55.53 94 GLY A C 1
ATOM 698 O O . GLY A 1 94 ? 20.769 3.842 -38.623 1.00 55.53 94 GLY A O 1
ATOM 699 N N . PRO A 1 95 ? 22.008 5.253 -37.363 1.00 61.91 95 PRO A N 1
ATOM 700 C CA . PRO A 1 95 ? 21.629 6.447 -38.105 1.00 61.91 95 PRO A CA 1
ATOM 701 C C . PRO A 1 95 ? 21.751 6.191 -39.614 1.00 61.91 95 PRO A C 1
ATOM 703 O O . PRO A 1 95 ? 22.724 5.551 -40.037 1.00 61.91 95 PRO A O 1
ATOM 706 N N . PRO A 1 96 ? 20.783 6.658 -40.430 1.00 58.78 96 PRO A N 1
ATOM 707 C CA . PRO A 1 96 ? 20.782 6.396 -41.861 1.00 58.78 96 PRO A CA 1
ATOM 708 C C . PRO A 1 96 ? 22.145 6.787 -42.423 1.00 58.78 96 PRO A C 1
ATOM 710 O O . PRO A 1 96 ? 22.608 7.912 -42.208 1.00 58.78 96 PRO A O 1
ATOM 713 N N . LYS A 1 97 ? 22.814 5.839 -43.098 1.00 57.97 97 LYS A N 1
ATOM 714 C CA . LYS A 1 97 ? 24.090 6.089 -43.774 1.00 57.97 97 LYS A CA 1
ATOM 715 C C . LYS A 1 97 ? 23.884 7.307 -44.663 1.00 57.97 97 LYS A C 1
ATOM 717 O O . LYS A 1 97 ? 23.217 7.209 -45.690 1.00 57.97 97 LYS A O 1
ATOM 722 N N . ARG A 1 98 ? 24.430 8.458 -44.255 1.00 58.34 98 ARG A N 1
ATOM 723 C CA . ARG A 1 98 ? 24.481 9.650 -45.100 1.00 58.34 98 ARG A CA 1
ATOM 724 C C . ARG A 1 98 ? 25.131 9.211 -46.403 1.00 58.34 98 ARG A C 1
ATOM 726 O O . ARG A 1 98 ? 26.315 8.876 -46.408 1.00 58.34 98 ARG A O 1
ATOM 733 N N . ALA A 1 99 ? 24.346 9.170 -47.476 1.00 54.09 99 ALA A N 1
ATOM 734 C CA . ALA A 1 99 ? 24.872 9.004 -48.814 1.00 54.09 99 ALA A CA 1
ATOM 735 C C . ALA A 1 99 ? 25.911 10.113 -49.000 1.00 54.09 99 ALA A C 1
ATOM 737 O O . ALA A 1 99 ? 25.580 11.301 -48.970 1.00 54.09 99 ALA A O 1
ATOM 738 N N . ARG A 1 100 ? 27.188 9.725 -49.082 1.00 50.53 100 ARG A N 1
ATOM 739 C CA . ARG A 1 100 ? 28.257 10.629 -49.491 1.00 50.53 100 ARG A CA 1
ATOM 740 C C . ARG A 1 100 ? 27.888 11.089 -50.893 1.00 50.53 100 ARG A C 1
ATOM 742 O O . ARG A 1 100 ? 27.998 10.331 -51.844 1.00 50.53 100 ARG A O 1
ATOM 749 N N . SER A 1 101 ? 27.373 12.309 -50.987 1.00 52.12 101 SER A N 1
ATOM 750 C CA . SER A 1 101 ? 27.204 12.988 -52.261 1.00 52.12 101 SER A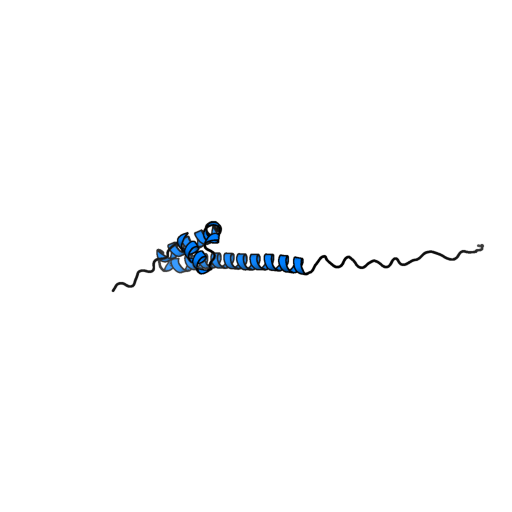 CA 1
ATOM 751 C C . SER A 1 101 ? 28.604 13.298 -52.777 1.00 52.12 101 SER A C 1
ATOM 753 O O . SER A 1 101 ? 29.268 14.223 -5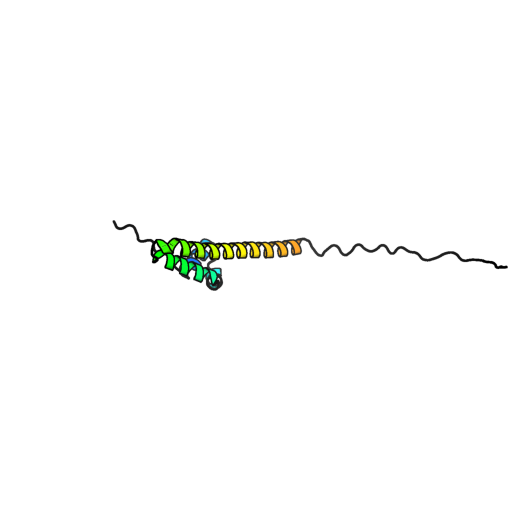2.304 1.00 52.12 101 SER A O 1
ATOM 755 N N . ASP A 1 102 ? 29.075 12.453 -53.688 1.00 57.12 102 ASP A N 1
ATOM 756 C CA . ASP A 1 102 ? 30.271 12.667 -54.485 1.00 57.12 102 ASP A CA 1
ATOM 757 C C . ASP A 1 102 ? 30.122 13.963 -55.295 1.00 57.12 102 ASP A C 1
ATOM 759 O O . ASP A 1 102 ? 29.625 13.975 -56.418 1.00 57.12 102 ASP A O 1
ATOM 763 N N . ARG A 1 103 ? 30.571 15.091 -54.737 1.00 56.16 103 ARG A N 1
ATOM 764 C CA . ARG A 1 103 ? 30.959 16.263 -55.532 1.00 56.16 103 ARG A CA 1
ATOM 765 C C . ARG A 1 103 ? 32.472 16.332 -55.596 1.00 56.16 103 ARG A C 1
ATOM 767 O O . ARG A 1 103 ? 33.109 17.133 -54.918 1.00 56.16 103 ARG A O 1
ATOM 774 N N . ARG A 1 104 ? 33.045 15.484 -56.449 1.00 46.31 104 ARG A N 1
ATOM 775 C CA . ARG A 1 104 ? 34.418 15.639 -56.927 1.00 46.31 104 ARG A CA 1
ATOM 776 C C . ARG A 1 104 ? 34.444 15.666 -58.459 1.00 46.31 104 ARG A C 1
ATOM 778 O O . ARG A 1 104 ? 34.350 14.635 -59.108 1.00 46.31 104 ARG A O 1
ATOM 785 N N . SER A 1 105 ? 34.665 16.884 -58.962 1.00 49.31 105 SER A N 1
ATOM 786 C CA . SER A 1 105 ? 35.479 17.235 -60.139 1.00 49.31 105 SER A CA 1
ATOM 787 C C . SER A 1 105 ? 34.860 17.375 -61.541 1.00 49.31 105 SER A C 1
ATOM 789 O O . SER A 1 105 ? 34.183 16.482 -62.036 1.00 49.31 105 SER A O 1
ATOM 791 N N . LYS A 1 106 ? 35.359 18.451 -62.195 1.00 49.00 106 LYS A N 1
ATOM 792 C CA . LYS A 1 106 ? 35.483 18.816 -63.635 1.00 49.00 106 LYS A CA 1
ATOM 793 C C . LYS A 1 106 ? 34.529 19.952 -64.047 1.00 49.00 106 LYS A C 1
ATOM 795 O O . LYS A 1 106 ? 33.342 19.834 -63.800 1.00 49.00 106 LYS A O 1
ATOM 800 N N . ALA A 1 107 ? 34.935 21.082 -64.635 1.00 48.00 107 ALA A N 1
ATOM 801 C CA . ALA A 1 107 ? 36.158 21.553 -65.314 1.00 48.00 107 ALA A CA 1
ATOM 802 C C . ALA A 1 107 ? 36.237 23.099 -65.129 1.00 48.00 107 ALA A C 1
ATOM 804 O O . ALA A 1 107 ? 35.198 23.727 -64.971 1.00 48.00 107 ALA A O 1
ATOM 805 N N . GLN A 1 108 ? 37.364 23.780 -64.893 1.00 45.91 108 GLN A N 1
ATOM 806 C CA . GLN A 1 108 ? 38.566 24.036 -65.710 1.00 45.91 108 GLN A CA 1
ATOM 807 C C . GLN A 1 108 ? 38.359 24.917 -66.974 1.00 45.91 108 GLN A C 1
ATOM 809 O O . GLN A 1 108 ? 38.292 24.378 -68.068 1.00 45.91 108 GLN A O 1
ATOM 814 N N . GLY A 1 109 ? 38.357 26.254 -66.762 1.00 45.59 109 GLY A N 1
ATOM 815 C CA . GLY A 1 109 ? 38.953 27.359 -67.574 1.00 45.59 109 GLY A CA 1
ATOM 816 C C . GLY A 1 109 ? 38.389 27.712 -68.969 1.00 45.59 109 GLY A C 1
ATOM 817 O O . GLY A 1 109 ? 37.620 26.919 -69.501 1.00 45.59 109 GLY A O 1
ATOM 818 N N . PRO A 1 110 ? 38.813 28.834 -69.621 1.00 50.53 110 PRO A N 1
ATOM 819 C CA . PRO A 1 110 ? 39.696 29.955 -69.208 1.00 50.53 110 PRO A CA 1
ATOM 820 C C . PRO A 1 110 ? 39.078 31.387 -69.411 1.00 50.53 110 PRO A C 1
ATOM 822 O O . PRO A 1 110 ? 37.926 31.495 -69.811 1.00 50.53 110 PRO A O 1
ATOM 825 N N . GLY A 1 111 ? 39.828 32.468 -69.081 1.00 45.50 111 GLY A N 1
ATOM 826 C CA . GLY A 1 111 ? 39.457 33.922 -69.122 1.00 45.50 111 GLY A CA 1
ATOM 827 C C . GLY A 1 111 ? 39.193 34.532 -70.525 1.00 45.50 111 GLY A C 1
ATOM 828 O O . GLY A 1 111 ? 38.970 33.731 -71.429 1.00 45.50 111 GLY A O 1
ATOM 829 N N . PRO A 1 112 ? 39.220 35.877 -70.782 1.00 56.81 112 PRO A N 1
ATOM 830 C CA . PRO A 1 112 ? 40.073 36.956 -70.206 1.00 56.81 112 PRO A CA 1
ATOM 831 C C . PRO A 1 112 ? 39.329 38.296 -69.845 1.00 56.81 112 PRO A C 1
ATOM 833 O O . PRO A 1 112 ? 38.130 38.401 -70.071 1.00 56.81 112 PRO A O 1
ATOM 836 N N . ILE A 1 113 ? 39.898 39.208 -69.021 1.00 56.06 113 ILE A N 1
ATOM 837 C CA . ILE A 1 113 ? 40.487 40.560 -69.331 1.00 56.06 113 ILE A CA 1
ATOM 838 C C . ILE A 1 113 ? 39.579 41.403 -70.274 1.00 56.06 113 ILE A C 1
ATOM 840 O O . ILE A 1 113 ? 39.260 40.922 -71.349 1.00 56.06 113 ILE A O 1
ATOM 844 N N . GLU A 1 114 ? 39.057 42.604 -69.970 1.00 46.50 114 GLU A N 1
ATOM 845 C CA . GLU A 1 114 ? 39.723 43.870 -69.603 1.00 46.50 114 GLU A CA 1
ATOM 846 C C . GLU A 1 114 ? 38.689 44.953 -69.186 1.00 46.50 114 GLU A C 1
ATOM 848 O O . GLU A 1 114 ? 37.497 44.822 -69.467 1.00 46.50 114 GLU A O 1
ATOM 853 N N . ALA A 1 115 ? 39.169 46.011 -68.522 1.00 44.72 115 ALA A N 1
ATOM 854 C CA . ALA A 1 115 ? 38.433 47.198 -68.062 1.00 44.72 115 ALA A CA 1
ATOM 855 C C . ALA A 1 115 ? 38.128 48.210 -69.193 1.00 44.72 115 ALA A C 1
ATOM 857 O O . ALA A 1 115 ? 38.571 48.031 -70.330 1.00 44.72 115 ALA A O 1
ATOM 858 N N . PRO A 1 116 ? 37.372 49.278 -68.891 1.00 57.28 116 PRO A N 1
ATOM 859 C CA . PRO A 1 116 ? 38.035 50.574 -68.656 1.00 57.28 116 PRO A CA 1
ATOM 860 C C . PRO A 1 116 ? 37.750 51.217 -67.291 1.00 57.28 116 PRO A C 1
ATOM 862 O O . PRO A 1 116 ? 36.682 50.944 -66.698 1.00 57.28 116 PRO A O 1
#